Protein AF-A0A016RVI5-F1 (afdb_monomer)

Solvent-accessible surface area (backbone atoms only — not comparable to full-atom values): 7469 Å² total; per-residue (Å²): 133,85,78,81,88,64,89,68,51,47,60,84,47,75,71,79,90,50,92,94,53,94,75,78,51,75,70,60,34,67,51,65,32,53,28,86,75,37,30,41,32,79,77,37,81,86,49,57,82,71,35,18,69,36,74,29,63,26,56,64,51,43,6,24,44,46,31,43,70,76,41,86,73,57,70,70,56,35,40,56,44,55,62,35,88,79,58,85,43,75,42,74,67,22,40,54,53,24,51,62,62,34,36,86,57,19,68,68,49,36,55,51,60,71,72,49,62,92,73,77,80,62,84,130

Sequence (124 aa):
MYFLNASFRCQGQPFPLVPGHPNLMPEVTTSYCGSGTITAGEIIKGLPSPACEHRVDTVLEAARILAIWNGAGTLTEKLKWIEDPFHRRVTARSVGLAYAFFRTRCLHVSLMSTTVPQNAMRHA

Foldseek 3Di:
DDPPPDPDFLAQDQQDDDPPCNPPDSVLNHPRQPQQVDFLCNLDPPLDPPLRRHGGRDLLLQQQLQQLVPDDDDSVVSSVLSNDPPNDGGDPVSSVSSLVVSCVRGPSSVVVVVSDPPPPDDDD

Mean predicted aligned error: 10.77 Å

Secondary structure (DSSP, 8-state):
---------SSSPPPPPPTT-TT--GGGTTS--GGGG-BHHHHSTTPPTTGGG-B--SHHHHHHHHHHHTSSS-HHHHHHHHH-TT-----HHHHHHHHHHHTTT-HHHHHHHHHS-TTTT---

Radius of gyration: 15.49 Å; Cα contacts (8 Å, |Δi|>4): 145; chains: 1; bounding box: 38×33×40 Å

Structure (mmCIF, N/CA/C/O backbone):
data_AF-A0A016RVI5-F1
#
_entry.id   AF-A0A016RVI5-F1
#
loop_
_atom_site.group_PDB
_atom_site.id
_atom_site.type_symbol
_atom_site.label_atom_id
_atom_site.label_alt_id
_atom_site.label_comp_id
_atom_site.label_asym_id
_atom_site.label_entity_id
_atom_site.label_seq_id
_atom_site.pdbx_PDB_ins_code
_atom_site.Cartn_x
_atom_site.Cartn_y
_atom_site.Cartn_z
_atom_site.occupancy
_atom_site.B_iso_or_equiv
_atom_site.auth_seq_id
_atom_site.auth_comp_id
_atom_site.auth_asym_id
_atom_site.auth_atom_id
_atom_site.pdbx_PDB_model_num
ATOM 1 N N . MET A 1 1 ? 20.585 -10.458 7.111 1.00 32.88 1 MET A N 1
ATOM 2 C CA . MET A 1 1 ? 19.365 -9.678 6.812 1.00 32.88 1 MET A CA 1
ATOM 3 C C . MET A 1 1 ? 19.799 -8.458 6.018 1.00 32.88 1 MET A C 1
ATOM 5 O O . MET A 1 1 ? 20.233 -7.477 6.602 1.00 32.88 1 MET A O 1
ATOM 9 N N . TYR A 1 2 ? 19.840 -8.576 4.690 1.00 33.41 2 TYR A N 1
ATOM 10 C CA . TYR A 1 2 ? 20.273 -7.474 3.834 1.00 33.41 2 TYR A CA 1
ATOM 11 C C . TYR A 1 2 ? 19.138 -6.457 3.764 1.00 33.41 2 TYR A C 1
ATOM 13 O O . TYR A 1 2 ? 18.083 -6.722 3.192 1.00 33.41 2 TYR A O 1
ATOM 21 N N . PHE A 1 3 ? 19.341 -5.323 4.426 1.00 35.72 3 PHE A N 1
ATOM 22 C CA . PHE A 1 3 ? 18.471 -4.167 4.308 1.00 35.72 3 PHE A CA 1
ATOM 23 C C . PHE A 1 3 ? 18.518 -3.695 2.854 1.00 35.72 3 PHE A C 1
ATOM 25 O O . PHE A 1 3 ? 19.559 -3.254 2.371 1.00 35.72 3 PHE A O 1
ATOM 32 N N . LEU A 1 4 ? 17.392 -3.800 2.148 1.00 38.81 4 LEU A N 1
ATOM 33 C CA . LEU A 1 4 ? 17.162 -3.070 0.906 1.00 38.81 4 LEU A CA 1
ATOM 34 C C . LEU A 1 4 ? 17.153 -1.570 1.246 1.00 38.81 4 LEU A C 1
ATOM 36 O O . LEU A 1 4 ? 16.100 -0.983 1.470 1.00 38.81 4 LEU A O 1
ATOM 40 N N . ASN A 1 5 ? 18.335 -0.951 1.306 1.00 37.03 5 ASN A N 1
ATOM 41 C CA . ASN A 1 5 ? 18.523 0.502 1.361 1.00 37.03 5 ASN A CA 1
ATOM 42 C C . ASN A 1 5 ? 18.280 1.114 -0.027 1.00 37.03 5 ASN A C 1
ATOM 44 O O . ASN A 1 5 ? 19.118 1.823 -0.574 1.00 37.03 5 ASN A O 1
ATOM 48 N N . ALA A 1 6 ? 17.136 0.803 -0.626 1.00 38.88 6 ALA A N 1
ATOM 49 C CA . ALA A 1 6 ? 16.714 1.385 -1.884 1.00 38.88 6 ALA A CA 1
ATOM 50 C C . ALA A 1 6 ? 15.410 2.141 -1.635 1.00 38.88 6 ALA A C 1
ATOM 52 O O . ALA A 1 6 ? 14.358 1.558 -1.366 1.00 38.88 6 ALA A O 1
ATOM 53 N N . SER A 1 7 ? 15.502 3.468 -1.676 1.00 38.81 7 SER A N 1
ATOM 54 C CA . SER A 1 7 ? 14.340 4.347 -1.639 1.00 38.81 7 SER A CA 1
ATOM 55 C C . SER A 1 7 ? 13.708 4.364 -3.029 1.00 38.81 7 SER A C 1
ATOM 57 O O . SER A 1 7 ? 13.987 5.221 -3.859 1.00 38.81 7 SER A O 1
ATOM 59 N N . PHE A 1 8 ? 12.859 3.378 -3.311 1.00 46.94 8 PHE A N 1
ATOM 60 C CA . PHE A 1 8 ? 12.148 3.331 -4.584 1.00 46.94 8 PHE A CA 1
ATOM 61 C C . PHE A 1 8 ? 11.028 4.368 -4.594 1.00 46.94 8 PHE A C 1
ATOM 63 O O . PHE A 1 8 ? 9.948 4.158 -4.035 1.00 46.94 8 PHE A O 1
ATOM 70 N N . ARG A 1 9 ? 11.287 5.497 -5.255 1.00 44.50 9 ARG A N 1
ATOM 71 C CA . ARG A 1 9 ? 10.226 6.388 -5.714 1.00 44.50 9 ARG A CA 1
ATOM 72 C C . ARG A 1 9 ? 9.802 5.927 -7.094 1.00 44.50 9 ARG A C 1
ATOM 74 O O . ARG A 1 9 ? 10.601 5.867 -8.016 1.00 44.50 9 ARG A O 1
ATOM 81 N N . CYS A 1 10 ? 8.526 5.594 -7.205 1.00 48.06 10 CYS A N 1
ATOM 82 C CA . CYS A 1 10 ? 7.898 5.206 -8.459 1.00 48.06 10 CYS A CA 1
ATOM 83 C C . CYS A 1 10 ? 7.862 6.368 -9.477 1.00 48.06 10 CYS A C 1
ATOM 85 O O . CYS A 1 10 ? 7.697 6.154 -10.675 1.00 48.06 10 CYS A O 1
ATOM 87 N N . GLN A 1 11 ? 8.027 7.598 -8.981 1.00 46.03 11 GLN A N 1
ATOM 88 C CA . GLN A 1 11 ? 8.071 8.837 -9.743 1.00 46.03 11 GLN A CA 1
ATOM 89 C C . GLN A 1 11 ? 9.495 9.410 -9.758 1.00 46.03 11 GLN A C 1
ATOM 91 O O . GLN A 1 11 ? 10.080 9.643 -8.697 1.00 46.03 11 GLN A O 1
ATOM 96 N N . GLY A 1 12 ? 10.027 9.661 -10.958 1.00 45.72 12 GLY A N 1
ATOM 97 C CA . GLY A 1 12 ? 11.228 10.478 -11.177 1.00 45.72 12 GLY A CA 1
ATOM 98 C C . GLY A 1 12 ? 12.573 9.856 -10.784 1.00 45.72 12 GLY A C 1
ATOM 99 O O . GLY A 1 12 ? 13.556 10.585 -10.672 1.00 45.72 12 GLY A O 1
ATOM 100 N N . GLN A 1 13 ? 12.649 8.541 -10.552 1.00 45.62 13 GLN A N 1
ATOM 101 C CA . GLN A 1 13 ? 13.926 7.844 -10.364 1.00 45.62 13 GLN A CA 1
ATOM 102 C C . GLN A 1 13 ? 14.373 7.199 -11.685 1.00 45.62 13 GLN A C 1
ATOM 104 O O . GLN A 1 13 ? 13.614 6.407 -12.247 1.00 45.62 13 GLN A O 1
ATOM 109 N N . PRO A 1 14 ? 15.597 7.478 -12.170 1.00 51.28 14 PRO A N 1
ATOM 110 C CA . PRO A 1 14 ? 16.152 6.747 -13.297 1.00 51.28 14 PRO A CA 1
ATOM 111 C C . PRO A 1 14 ? 16.298 5.267 -12.935 1.00 51.28 14 PRO A C 1
ATOM 113 O O . PRO A 1 14 ? 16.773 4.918 -11.852 1.00 51.28 14 PRO A O 1
ATOM 116 N N . PHE A 1 15 ? 15.87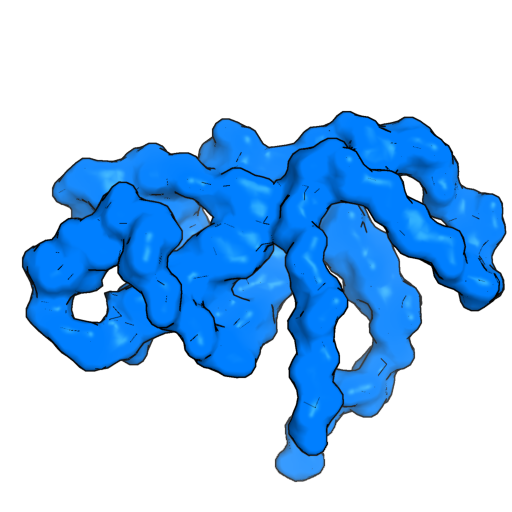2 4.392 -13.845 1.00 49.41 15 PHE A N 1
ATOM 117 C CA . PHE A 1 15 ? 16.003 2.951 -13.680 1.00 49.41 15 PHE A CA 1
ATOM 118 C C . PHE A 1 15 ? 17.496 2.594 -13.581 1.00 49.41 15 PHE A C 1
ATOM 120 O O . PHE A 1 15 ? 18.287 3.075 -14.398 1.00 49.41 15 PHE A O 1
ATOM 127 N N . PRO A 1 16 ? 17.915 1.783 -12.593 1.00 51.50 16 PRO A N 1
ATOM 128 C CA . PRO A 1 16 ? 19.318 1.422 -12.447 1.00 51.50 16 PRO A CA 1
ATOM 129 C C . PRO A 1 16 ? 19.788 0.616 -13.664 1.00 51.50 16 PRO A C 1
ATOM 131 O O . PRO A 1 16 ? 19.114 -0.318 -14.091 1.00 51.50 16 PRO A O 1
ATOM 134 N N . LEU A 1 17 ? 20.954 0.953 -14.222 1.00 51.69 17 LEU A N 1
ATOM 135 C CA . LEU A 1 17 ? 21.574 0.171 -15.295 1.00 51.69 17 LEU A CA 1
ATOM 136 C C . LEU A 1 17 ? 21.849 -1.258 -14.800 1.00 51.69 17 LEU A C 1
ATOM 138 O O . LEU A 1 17 ? 22.647 -1.453 -13.883 1.00 51.69 17 LEU A O 1
ATOM 142 N N . VAL A 1 18 ? 21.199 -2.255 -15.407 1.00 52.19 18 VAL A N 1
ATOM 143 C CA . VAL A 1 18 ? 21.397 -3.675 -15.076 1.00 52.19 18 VAL A CA 1
ATOM 144 C C . VAL A 1 18 ? 22.279 -4.333 -16.148 1.00 52.19 18 VAL A C 1
ATOM 146 O O . VAL A 1 18 ? 21.865 -4.404 -17.311 1.00 52.19 18 VAL A O 1
ATOM 149 N N . PRO A 1 19 ? 23.479 -4.837 -15.796 1.00 43.59 19 PRO A N 1
ATOM 150 C CA . PRO A 1 19 ? 24.321 -5.595 -16.721 1.00 43.59 19 PRO A CA 1
ATOM 151 C C . PRO A 1 19 ? 23.563 -6.817 -17.265 1.00 43.59 19 PRO A C 1
ATOM 153 O O . PRO A 1 19 ? 23.022 -7.600 -16.490 1.00 43.59 19 PRO A O 1
ATOM 156 N N . GLY A 1 20 ? 23.501 -6.976 -18.591 1.00 52.38 20 GLY A N 1
ATOM 157 C CA . GLY A 1 20 ? 22.756 -8.060 -19.255 1.00 52.38 20 GLY A CA 1
ATOM 158 C C . GLY A 1 20 ? 21.346 -7.692 -19.740 1.00 52.38 20 GLY A C 1
ATOM 159 O O . GLY A 1 20 ? 20.737 -8.469 -20.473 1.00 52.38 20 GLY A O 1
ATOM 160 N N . HIS A 1 21 ? 20.852 -6.489 -19.428 1.00 53.78 21 HIS A N 1
ATOM 161 C CA . HIS A 1 21 ? 19.610 -5.942 -19.991 1.00 53.78 21 HIS A CA 1
ATOM 162 C C . HIS A 1 21 ? 19.847 -4.581 -20.670 1.00 53.78 21 HIS A C 1
ATOM 164 O O . HIS A 1 21 ? 19.399 -3.549 -20.170 1.00 53.78 21 HIS A O 1
ATOM 170 N N . PRO A 1 22 ? 20.537 -4.558 -21.829 1.00 47.12 22 PRO A N 1
ATOM 171 C CA . PRO A 1 22 ? 21.003 -3.328 -22.482 1.00 47.12 22 PRO A CA 1
ATOM 172 C C . PRO A 1 22 ? 19.901 -2.407 -23.049 1.00 47.12 22 PRO A C 1
ATOM 174 O O . PRO A 1 22 ? 20.227 -1.343 -23.557 1.00 47.12 22 PRO A O 1
ATOM 177 N N . ASN A 1 23 ? 18.615 -2.769 -22.948 1.00 46.03 23 ASN A N 1
ATOM 178 C CA . ASN A 1 23 ? 17.508 -2.081 -23.634 1.00 46.03 23 ASN A CA 1
ATOM 179 C C . ASN A 1 23 ? 16.396 -1.547 -22.715 1.00 46.03 23 ASN A C 1
ATOM 181 O O . ASN A 1 23 ? 15.274 -1.334 -23.174 1.00 46.03 23 ASN A O 1
ATOM 185 N N . LEU A 1 24 ? 16.658 -1.299 -21.431 1.00 51.66 24 LEU A N 1
ATOM 186 C CA . LEU A 1 24 ? 15.702 -0.538 -20.620 1.00 51.66 24 LEU A CA 1
ATOM 187 C C . LEU A 1 24 ? 15.870 0.949 -20.950 1.00 51.66 24 LEU A C 1
ATOM 189 O O . LEU A 1 24 ? 16.664 1.658 -20.341 1.00 51.66 24 LEU A O 1
ATOM 193 N N . MET A 1 25 ? 15.185 1.365 -22.018 1.00 45.34 25 MET A N 1
ATOM 194 C CA . MET A 1 25 ? 15.246 2.700 -22.612 1.00 45.34 25 MET A CA 1
ATOM 195 C C . MET A 1 25 ? 15.032 3.813 -21.569 1.00 45.34 25 MET A C 1
ATOM 197 O O . MET A 1 25 ? 14.206 3.654 -20.665 1.00 45.34 25 MET A O 1
ATOM 201 N N . PRO A 1 26 ? 15.687 4.978 -21.723 1.00 47.84 26 PRO A N 1
ATOM 202 C CA . PRO A 1 26 ? 15.474 6.131 -20.850 1.00 47.84 26 PRO A CA 1
ATOM 203 C C . PRO A 1 26 ? 14.017 6.634 -20.840 1.00 47.84 26 PRO A C 1
ATOM 205 O O . PRO A 1 26 ? 13.589 7.193 -19.838 1.00 47.84 26 PRO A O 1
ATOM 208 N N . GLU A 1 27 ? 13.201 6.359 -21.861 1.00 43.75 27 GLU A N 1
ATOM 209 C CA . GLU A 1 27 ? 11.752 6.650 -21.842 1.00 43.75 27 GLU A CA 1
ATOM 210 C C . GLU A 1 27 ? 10.951 5.808 -20.837 1.00 43.75 27 GLU A C 1
ATOM 212 O O . GLU A 1 27 ? 9.874 6.207 -20.403 1.00 43.75 27 GLU A O 1
ATOM 217 N N . VAL A 1 28 ? 11.472 4.659 -20.401 1.00 47.31 28 VAL A N 1
ATOM 218 C CA . VAL A 1 28 ? 10.830 3.870 -19.341 1.00 47.31 28 VAL A CA 1
ATOM 219 C C . VAL A 1 28 ? 10.974 4.577 -17.996 1.00 47.31 28 VAL A C 1
ATOM 221 O O . VAL A 1 28 ? 10.054 4.512 -17.189 1.00 47.31 28 VAL A O 1
ATOM 224 N N . THR A 1 29 ? 12.071 5.318 -17.788 1.00 43.47 29 THR A N 1
ATOM 225 C CA . THR A 1 29 ? 12.342 6.062 -16.543 1.00 43.47 29 THR A CA 1
ATOM 226 C C . THR A 1 29 ? 11.422 7.260 -16.318 1.00 43.47 29 THR A C 1
ATOM 228 O O . THR A 1 29 ? 11.286 7.735 -15.190 1.00 43.47 29 THR A O 1
ATOM 231 N N . THR A 1 30 ? 10.767 7.731 -17.381 1.00 41.38 30 THR A N 1
ATOM 232 C CA . THR A 1 30 ? 9.745 8.781 -17.332 1.00 41.38 30 THR A CA 1
ATOM 233 C C . THR A 1 30 ? 8.330 8.218 -17.379 1.00 41.38 30 THR A C 1
ATOM 235 O O . THR A 1 30 ? 7.379 8.985 -17.225 1.00 41.38 30 THR A O 1
ATOM 238 N N . SER A 1 31 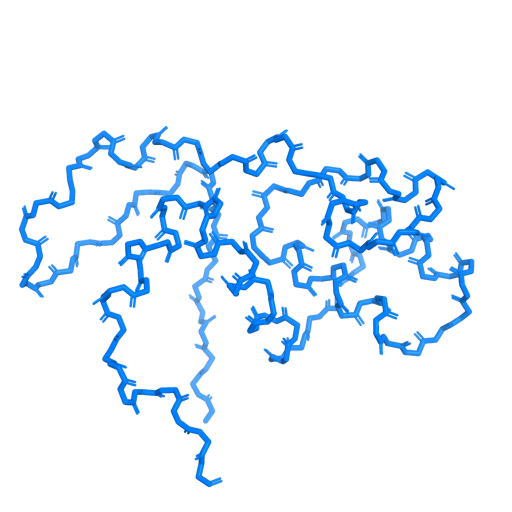? 8.157 6.896 -17.549 1.00 42.22 31 SER A N 1
ATOM 239 C CA . SER A 1 31 ? 6.842 6.275 -17.433 1.00 42.22 31 SER A CA 1
ATOM 240 C C . SER A 1 31 ? 6.412 6.408 -15.976 1.00 42.22 31 SER A C 1
ATOM 242 O O . SER A 1 31 ? 6.886 5.704 -15.083 1.00 42.22 31 SER A O 1
ATOM 244 N N . TYR A 1 32 ? 5.572 7.406 -15.717 1.00 47.06 32 TYR A N 1
ATOM 245 C CA . TYR A 1 32 ? 4.900 7.591 -14.445 1.00 47.06 32 TYR A CA 1
ATOM 246 C C . TYR A 1 32 ? 4.386 6.217 -14.027 1.00 47.06 32 TYR A C 1
ATOM 248 O O . TYR A 1 32 ? 3.571 5.621 -14.737 1.00 47.06 32 TYR A O 1
ATOM 256 N N . CYS A 1 33 ? 4.862 5.673 -12.900 1.00 50.44 33 CYS A N 1
ATOM 257 C CA . CYS A 1 33 ? 4.113 4.586 -12.289 1.00 50.44 33 CYS A CA 1
ATOM 258 C C . CYS A 1 33 ? 2.658 5.060 -12.238 1.00 50.44 33 CYS A C 1
ATOM 260 O O . CYS A 1 33 ? 2.405 6.156 -11.730 1.00 50.44 33 CYS A O 1
ATOM 262 N N . GLY A 1 34 ? 1.708 4.243 -12.702 1.00 51.25 34 GLY A N 1
ATOM 263 C CA . GLY A 1 34 ? 0.270 4.526 -12.575 1.00 51.25 34 GLY A CA 1
ATOM 264 C C . GLY A 1 34 ? -0.185 4.792 -11.128 1.00 51.25 34 GLY A C 1
ATOM 265 O O . GLY A 1 34 ? -1.343 5.091 -10.891 1.00 51.25 34 GLY A O 1
ATOM 266 N N . SER A 1 35 ? 0.733 4.734 -10.156 1.00 52.75 35 SER A N 1
ATOM 267 C CA . SER A 1 35 ? 0.628 5.226 -8.781 1.00 52.75 35 SER A CA 1
ATOM 268 C C . SER A 1 35 ? -0.128 6.545 -8.627 1.00 52.75 35 SER A C 1
ATOM 270 O O . SER A 1 35 ? -0.899 6.664 -7.689 1.00 52.75 35 SER A O 1
ATOM 272 N N . GLY A 1 36 ? 0.004 7.506 -9.550 1.00 56.59 36 GLY A N 1
ATOM 273 C CA . GLY A 1 36 ? -0.710 8.788 -9.429 1.00 56.59 36 GLY A CA 1
ATOM 274 C C . GLY A 1 36 ? -2.245 8.675 -9.431 1.00 56.59 36 GLY A C 1
ATOM 275 O O . GLY A 1 36 ? -2.922 9.608 -9.002 1.00 56.59 36 GLY A O 1
ATOM 276 N N . THR A 1 37 ? -2.796 7.547 -9.896 1.00 72.56 37 THR A N 1
ATOM 277 C CA . THR A 1 37 ? -4.240 7.265 -9.885 1.00 72.56 37 THR A CA 1
ATOM 278 C C . THR A 1 37 ? -4.645 6.211 -8.861 1.00 72.56 37 THR A C 1
ATOM 280 O O . THR A 1 37 ? -5.839 6.044 -8.646 1.00 72.56 37 THR A O 1
ATOM 283 N N . ILE A 1 38 ? -3.690 5.495 -8.254 1.00 86.94 38 ILE A N 1
ATOM 284 C CA . ILE A 1 38 ? -3.993 4.399 -7.330 1.00 86.94 38 ILE A CA 1
ATOM 285 C C . ILE A 1 38 ? -4.348 4.978 -5.966 1.00 86.94 38 ILE A C 1
ATOM 287 O O . ILE A 1 38 ? -3.585 5.732 -5.359 1.00 86.94 38 ILE A O 1
ATOM 291 N N . THR A 1 39 ? -5.497 4.560 -5.465 1.00 92.62 39 THR A N 1
ATOM 292 C CA . THR A 1 39 ? -5.997 4.910 -4.139 1.00 92.62 39 THR A CA 1
ATOM 293 C C . THR A 1 39 ? -5.860 3.743 -3.164 1.00 92.62 39 THR A C 1
ATOM 295 O O . THR A 1 39 ? -5.760 2.573 -3.550 1.00 92.62 39 THR A O 1
ATOM 298 N N . ALA A 1 40 ? -5.879 4.032 -1.865 1.00 93.56 40 ALA A N 1
ATOM 299 C CA . ALA A 1 40 ? -5.859 3.000 -0.835 1.00 93.56 40 ALA A CA 1
ATOM 300 C C . ALA A 1 40 ? -7.063 2.043 -0.942 1.00 93.56 40 ALA A C 1
ATOM 302 O O . ALA A 1 40 ? -6.923 0.857 -0.635 1.00 93.56 40 ALA A O 1
ATOM 303 N N . GLY A 1 41 ? -8.219 2.520 -1.422 1.00 94.12 41 GLY A N 1
ATOM 304 C CA . GLY A 1 41 ? -9.411 1.701 -1.669 1.00 94.12 41 GLY A CA 1
ATOM 305 C C . GLY A 1 41 ? -9.233 0.650 -2.771 1.00 94.12 41 GLY A C 1
ATOM 306 O O . GLY A 1 41 ? -9.848 -0.415 -2.717 1.00 94.12 41 GLY A O 1
ATOM 307 N N . GLU A 1 42 ? -8.344 0.889 -3.737 1.00 92.06 42 GLU A N 1
ATOM 308 C CA . GLU A 1 42 ? -7.991 -0.113 -4.753 1.00 92.06 42 GLU A CA 1
AT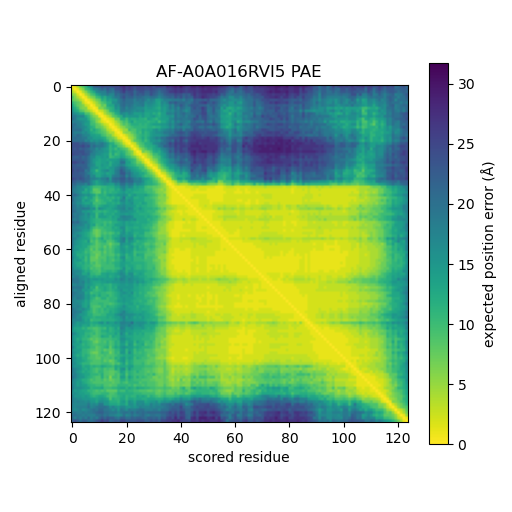OM 309 C C . GLU A 1 42 ? -7.060 -1.202 -4.207 1.00 92.06 42 GLU A C 1
ATOM 311 O O . GLU A 1 42 ? -7.048 -2.328 -4.712 1.00 92.06 42 GLU A O 1
ATOM 316 N N . ILE A 1 43 ? -6.291 -0.883 -3.163 1.00 92.25 43 ILE A N 1
ATOM 317 C CA . ILE A 1 43 ? -5.392 -1.822 -2.482 1.00 92.25 43 ILE A CA 1
ATOM 318 C C . ILE A 1 43 ? -6.168 -2.653 -1.452 1.00 92.25 43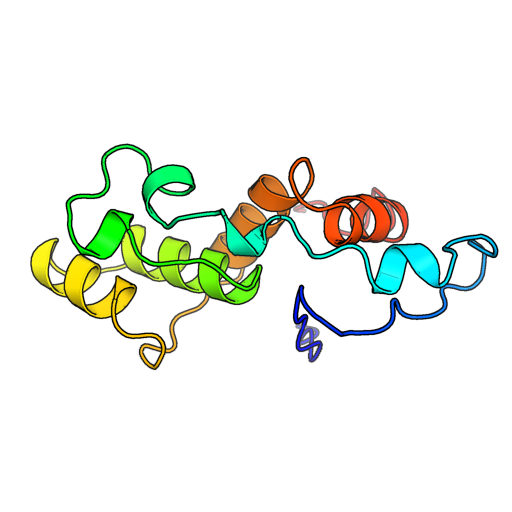 ILE A C 1
ATOM 320 O O . ILE A 1 43 ? -5.977 -3.868 -1.359 1.00 92.25 43 ILE A O 1
ATOM 324 N N . ILE A 1 44 ? -7.047 -2.011 -0.678 1.00 94.31 44 ILE A N 1
ATOM 325 C CA . ILE A 1 44 ? -7.851 -2.631 0.378 1.00 94.31 44 ILE A CA 1
ATOM 326 C C . ILE A 1 44 ? -9.326 -2.553 -0.010 1.00 94.31 44 ILE A C 1
ATOM 328 O O . ILE A 1 44 ? -9.979 -1.519 0.128 1.00 94.31 44 ILE A O 1
ATOM 332 N N . LYS A 1 45 ? -9.881 -3.693 -0.433 1.00 90.56 45 LYS A N 1
ATOM 333 C CA . LYS A 1 45 ? -11.313 -3.806 -0.728 1.00 90.56 45 LYS A CA 1
ATOM 334 C C . LYS A 1 45 ? -12.144 -3.492 0.518 1.00 90.56 45 LYS A C 1
ATOM 336 O O . LYS A 1 45 ? -11.931 -4.096 1.567 1.00 90.56 45 LYS A O 1
ATOM 341 N N . GLY A 1 46 ? -13.116 -2.593 0.373 1.00 90.69 46 GLY A N 1
ATOM 342 C CA . GLY A 1 46 ? -14.021 -2.202 1.457 1.00 90.69 46 GLY A CA 1
ATOM 343 C C . GLY A 1 46 ? -13.408 -1.247 2.483 1.00 90.69 46 GLY A C 1
ATOM 344 O O . GLY A 1 46 ? -13.971 -1.099 3.565 1.00 90.69 46 GLY A O 1
ATOM 345 N N . LEU A 1 47 ? -12.271 -0.611 2.171 1.00 94.81 47 LEU A N 1
ATOM 346 C CA . LEU A 1 47 ? -11.724 0.456 3.003 1.00 94.81 47 LEU A CA 1
ATOM 347 C C . LEU A 1 47 ? -12.736 1.623 3.078 1.00 94.81 47 LEU A C 1
ATOM 349 O O . LEU A 1 47 ? -13.182 2.089 2.029 1.00 94.81 47 LEU A O 1
ATOM 353 N N . PRO A 1 48 ? -13.130 2.084 4.278 1.00 95.44 48 PRO A N 1
ATOM 354 C CA . PRO A 1 48 ? -14.040 3.220 4.428 1.00 95.44 48 PRO A CA 1
ATOM 355 C C . PRO A 1 48 ? -13.418 4.564 4.023 1.00 95.44 48 PRO A C 1
ATOM 357 O O . PRO A 1 48 ? -12.210 4.769 4.174 1.00 95.44 48 PRO A O 1
ATOM 360 N N . SER A 1 49 ? -14.261 5.508 3.591 1.00 92.88 49 SER A N 1
ATOM 361 C CA . SER A 1 49 ? -13.886 6.924 3.492 1.00 92.88 49 SER A CA 1
ATOM 362 C C . SER A 1 49 ? -13.601 7.509 4.886 1.00 92.88 49 SER A C 1
ATOM 364 O O . SER A 1 49 ? -14.216 7.077 5.868 1.00 92.88 49 SER A O 1
ATOM 366 N N . PRO A 1 50 ? -12.700 8.502 4.992 1.00 93.50 50 PRO A N 1
ATOM 367 C CA . PRO A 1 50 ? -11.940 9.121 3.893 1.00 93.50 50 PRO A CA 1
ATOM 368 C C . PRO A 1 50 ? -10.661 8.355 3.503 1.00 93.50 50 PRO A C 1
ATOM 370 O O . PRO A 1 50 ? -10.099 8.593 2.438 1.00 93.50 50 PRO A O 1
ATOM 373 N N . ALA A 1 51 ? -10.226 7.382 4.309 1.00 95.62 51 ALA A N 1
ATOM 374 C CA . ALA A 1 51 ? -8.969 6.663 4.096 1.00 95.62 51 ALA A CA 1
ATOM 375 C C . ALA A 1 51 ? -8.872 5.953 2.734 1.00 95.62 51 ALA A C 1
ATOM 377 O O . ALA A 1 51 ? -7.771 5.778 2.221 1.00 95.62 51 ALA A O 1
ATOM 378 N N . CYS A 1 52 ? -9.993 5.542 2.132 1.00 95.38 52 CYS A N 1
ATOM 379 C CA . CYS A 1 52 ? -9.996 4.907 0.815 1.00 95.38 52 CYS A CA 1
ATOM 380 C C . CYS A 1 52 ? -9.574 5.826 -0.334 1.00 95.38 52 CYS A C 1
ATOM 382 O O . CYS A 1 52 ? -9.063 5.316 -1.326 1.00 95.38 52 CYS A O 1
ATOM 384 N N . GLU A 1 53 ? -9.721 7.142 -0.184 1.00 94.25 53 GLU A N 1
ATOM 385 C CA . GLU A 1 53 ? -9.358 8.152 -1.186 1.00 94.25 53 GLU A CA 1
ATOM 386 C C . GLU A 1 53 ? -7.878 8.555 -1.101 1.00 94.25 53 GLU A C 1
ATOM 388 O O . GLU A 1 53 ? -7.374 9.271 -1.970 1.00 94.25 53 GLU A O 1
ATOM 393 N N . HIS A 1 54 ? -7.160 8.073 -0.077 1.00 92.56 54 HIS A N 1
ATOM 394 C CA . HIS A 1 54 ? -5.735 8.333 0.113 1.00 92.56 54 HIS A CA 1
ATOM 395 C C . HIS A 1 54 ? -4.939 7.884 -1.118 1.00 92.56 54 HIS A C 1
ATOM 397 O O . HIS A 1 54 ? -4.964 6.706 -1.488 1.00 92.56 54 HIS A O 1
ATOM 403 N N . ARG A 1 55 ? -4.233 8.823 -1.756 1.00 90.25 55 ARG A N 1
ATOM 404 C CA . ARG A 1 55 ? -3.425 8.558 -2.954 1.00 90.25 55 ARG A CA 1
ATOM 405 C C . ARG A 1 55 ? -2.144 7.825 -2.597 1.00 90.25 55 ARG A C 1
ATOM 407 O O . ARG A 1 55 ? -1.542 8.084 -1.562 1.00 90.25 55 ARG A O 1
ATOM 414 N N . VAL A 1 56 ? -1.739 6.907 -3.465 1.00 87.06 56 VAL A N 1
ATOM 415 C CA . VAL A 1 56 ? -0.590 6.038 -3.226 1.00 87.06 56 VAL A CA 1
ATOM 416 C C . VAL A 1 56 ? 0.482 6.298 -4.265 1.00 87.06 56 VAL A C 1
ATOM 418 O O . VAL A 1 56 ? 0.465 5.735 -5.357 1.00 87.06 56 VAL A O 1
ATOM 421 N N . ASP A 1 57 ? 1.479 7.093 -3.901 1.00 77.94 57 ASP A N 1
ATOM 422 C CA . ASP A 1 57 ? 2.519 7.551 -4.826 1.00 77.94 57 ASP A CA 1
ATOM 423 C C . ASP A 1 57 ? 3.654 6.537 -5.004 1.00 77.94 57 ASP A C 1
ATOM 425 O O . ASP A 1 57 ? 4.403 6.570 -5.989 1.00 77.94 57 ASP A O 1
ATOM 429 N N . THR A 1 58 ? 3.822 5.629 -4.036 1.00 78.19 58 THR A N 1
ATOM 430 C CA . THR A 1 58 ? 4.929 4.668 -4.033 1.00 78.19 58 THR A CA 1
ATOM 431 C C . THR A 1 58 ? 4.525 3.277 -3.554 1.00 78.19 58 THR A C 1
ATOM 433 O O . THR A 1 58 ? 3.613 3.096 -2.749 1.00 78.19 58 THR A O 1
ATOM 436 N N . VAL A 1 59 ? 5.298 2.269 -3.973 1.00 83.00 59 VAL A N 1
ATOM 437 C CA . VAL A 1 59 ? 5.178 0.891 -3.462 1.00 83.00 59 VAL A CA 1
ATOM 438 C C . VAL A 1 59 ? 5.385 0.839 -1.942 1.00 83.00 59 VAL A C 1
ATOM 440 O O . VAL A 1 59 ? 4.757 0.033 -1.260 1.00 83.00 59 VAL A O 1
ATOM 443 N N . LEU A 1 60 ? 6.238 1.707 -1.386 1.00 85.69 60 LEU A N 1
ATOM 444 C CA . LEU A 1 60 ? 6.461 1.785 0.061 1.00 85.69 60 LEU A CA 1
ATOM 445 C C . LEU A 1 60 ? 5.262 2.373 0.806 1.00 85.69 60 LEU A C 1
ATOM 447 O O . LEU A 1 60 ? 4.966 1.941 1.916 1.00 85.69 60 LEU A O 1
ATOM 451 N N . GLU A 1 61 ? 4.542 3.307 0.194 1.00 89.12 61 GLU A N 1
ATOM 452 C CA . GLU A 1 61 ? 3.292 3.821 0.744 1.00 89.12 61 GLU A CA 1
ATOM 453 C C . GLU A 1 61 ? 2.183 2.765 0.713 1.00 89.12 61 GLU A C 1
ATOM 455 O O . GLU A 1 61 ? 1.508 2.554 1.719 1.00 89.12 61 GLU A O 1
ATOM 460 N N . ALA A 1 62 ? 2.073 2.003 -0.376 1.00 90.75 62 ALA A N 1
ATOM 461 C CA . ALA A 1 62 ? 1.193 0.839 -0.426 1.00 90.75 62 ALA A CA 1
ATOM 462 C C . ALA A 1 62 ? 1.543 -0.193 0.657 1.00 90.75 62 ALA A C 1
ATOM 464 O O . ALA A 1 62 ? 0.665 -0.711 1.349 1.00 90.75 62 ALA A O 1
ATOM 465 N N . ALA A 1 63 ? 2.837 -0.468 0.846 1.00 92.00 63 ALA A N 1
ATOM 466 C CA . ALA A 1 63 ? 3.312 -1.352 1.903 1.00 92.00 63 ALA A CA 1
ATOM 467 C C . ALA A 1 63 ? 2.961 -0.802 3.294 1.00 92.00 63 ALA A C 1
ATOM 469 O O . ALA A 1 63 ? 2.549 -1.566 4.165 1.00 92.00 63 ALA A O 1
ATOM 470 N N . ARG A 1 64 ? 3.061 0.515 3.502 1.00 95.25 64 ARG A N 1
ATOM 471 C CA . ARG A 1 64 ? 2.658 1.172 4.751 1.00 95.25 64 ARG A CA 1
ATOM 472 C C . ARG A 1 64 ? 1.175 0.960 5.040 1.00 95.25 64 ARG A C 1
ATOM 474 O O . ARG A 1 64 ? 0.824 0.475 6.114 1.00 95.25 64 ARG A O 1
ATOM 481 N N . ILE A 1 65 ? 0.321 1.235 4.060 1.00 95.56 65 ILE A N 1
ATOM 482 C CA . ILE A 1 65 ? -1.133 1.044 4.148 1.00 95.56 65 ILE A CA 1
ATOM 483 C C . ILE A 1 65 ? -1.470 -0.417 4.482 1.00 95.56 65 ILE A C 1
ATOM 485 O O . ILE A 1 65 ? -2.226 -0.691 5.415 1.00 95.56 65 ILE A O 1
ATOM 489 N N . LEU A 1 66 ? -0.838 -1.374 3.796 1.00 96.00 66 LEU A N 1
ATOM 490 C CA . LEU A 1 66 ? -1.014 -2.805 4.058 1.00 96.00 66 LEU A CA 1
ATOM 491 C C . LEU A 1 66 ? -0.522 -3.220 5.454 1.00 96.00 66 LEU A C 1
ATOM 493 O O . LEU A 1 66 ? -1.142 -4.076 6.088 1.00 96.00 66 LEU A O 1
ATOM 497 N N . ALA A 1 67 ? 0.578 -2.641 5.943 1.00 96.25 67 ALA A N 1
ATOM 498 C CA . ALA A 1 67 ? 1.102 -2.909 7.281 1.00 96.25 67 ALA A CA 1
ATOM 499 C C . ALA A 1 67 ? 0.188 -2.360 8.385 1.00 96.25 67 ALA A C 1
ATOM 501 O O . ALA A 1 67 ? 0.032 -3.006 9.422 1.00 96.25 67 ALA A O 1
ATOM 502 N N . ILE A 1 68 ? -0.418 -1.192 8.163 1.00 97.06 68 ILE A N 1
ATOM 503 C CA . ILE A 1 68 ? -1.402 -0.588 9.067 1.00 97.06 68 ILE A CA 1
ATOM 504 C C . ILE A 1 68 ? -2.672 -1.438 9.104 1.00 97.06 68 ILE A C 1
ATOM 506 O O . ILE A 1 68 ? -3.112 -1.848 10.179 1.00 97.06 68 ILE A O 1
ATOM 510 N N . TRP A 1 69 ? -3.225 -1.765 7.936 1.00 96.38 69 TRP A N 1
ATOM 511 C CA . TRP A 1 69 ? -4.485 -2.497 7.828 1.00 96.38 69 TRP A CA 1
ATOM 512 C C . TRP A 1 69 ? -4.433 -3.876 8.491 1.00 96.38 69 TRP A C 1
ATOM 514 O O . TRP A 1 69 ? -5.308 -4.224 9.287 1.00 96.38 69 TRP A O 1
ATOM 524 N N . ASN A 1 70 ? -3.360 -4.628 8.236 1.00 95.06 70 ASN A N 1
ATOM 525 C CA . ASN A 1 70 ? -3.142 -5.954 8.820 1.00 95.06 70 ASN A CA 1
ATOM 526 C C . ASN A 1 70 ? -2.533 -5.909 10.236 1.00 95.06 70 ASN A C 1
ATOM 528 O O . ASN A 1 70 ? -2.286 -6.955 10.832 1.00 95.06 70 ASN A O 1
ATOM 532 N N . GLY A 1 71 ? -2.240 -4.717 10.762 1.00 93.50 71 GLY A N 1
ATOM 533 C CA . GLY A 1 71 ? -1.629 -4.526 12.071 1.00 93.50 71 GLY A CA 1
ATOM 534 C C . GLY A 1 71 ? -2.628 -4.526 13.230 1.00 93.50 71 GLY A C 1
ATOM 535 O O . GLY A 1 71 ? -3.840 -4.635 13.050 1.00 93.50 71 GLY A O 1
ATOM 536 N N . ALA A 1 72 ? -2.103 -4.364 14.444 1.00 91.69 72 ALA A N 1
ATOM 537 C CA . ALA A 1 72 ? -2.892 -4.040 15.633 1.00 91.69 72 ALA A CA 1
ATOM 538 C C . ALA A 1 72 ? -3.443 -2.603 15.570 1.00 91.69 72 ALA A C 1
ATOM 540 O O . ALA A 1 72 ? -2.878 -1.771 14.857 1.00 91.69 72 ALA A O 1
ATOM 541 N N . GLY A 1 73 ? -4.504 -2.342 16.336 1.00 94.56 73 GLY A N 1
ATOM 542 C CA . GLY A 1 73 ? -5.240 -1.076 16.383 1.00 94.56 73 GLY A CA 1
ATOM 543 C C . GLY A 1 73 ? -6.722 -1.277 16.070 1.00 94.56 73 GLY A C 1
ATOM 544 O O . GLY A 1 73 ? -7.103 -2.225 15.373 1.00 94.56 73 GLY A O 1
ATOM 545 N N . THR A 1 74 ? -7.555 -0.387 16.590 1.00 96.88 74 THR A N 1
ATOM 546 C CA . THR A 1 74 ? -8.973 -0.292 16.231 1.00 96.88 74 THR A CA 1
ATOM 547 C C . THR A 1 74 ? -9.133 0.150 14.775 1.00 96.88 74 THR A C 1
ATOM 549 O O . THR A 1 74 ? -8.203 0.676 14.159 1.00 96.88 74 THR A O 1
ATOM 552 N N . LEU A 1 75 ? -10.325 -0.046 14.201 1.00 95.62 75 LEU A N 1
ATOM 553 C CA . LEU A 1 75 ? -10.618 0.432 12.847 1.00 95.62 75 LEU A CA 1
ATOM 554 C C . LEU A 1 75 ? -10.366 1.943 12.730 1.00 95.62 75 LEU A C 1
ATOM 556 O O . LEU A 1 75 ? -9.647 2.369 11.835 1.00 95.62 75 LEU A O 1
ATOM 560 N N . THR A 1 76 ? -10.879 2.735 13.672 1.00 96.56 76 THR A N 1
ATOM 561 C CA . THR A 1 76 ? -10.732 4.197 13.686 1.00 96.56 76 THR A CA 1
ATOM 562 C C . THR A 1 76 ? -9.270 4.643 13.706 1.00 96.56 76 THR A C 1
ATOM 564 O O . THR A 1 76 ? -8.888 5.532 12.947 1.00 96.56 76 THR A O 1
ATOM 567 N N . GLU A 1 77 ? -8.427 4.007 14.526 1.00 97.19 77 GLU A N 1
ATOM 568 C CA . GLU A 1 77 ? -6.988 4.302 14.557 1.00 97.19 77 GLU A CA 1
ATOM 569 C C . GLU A 1 77 ? -6.317 3.982 13.223 1.00 97.19 77 GLU A C 1
ATOM 571 O O . GLU A 1 77 ? -5.544 4.789 12.713 1.00 97.19 77 GLU A O 1
ATOM 576 N N . LYS A 1 78 ? -6.651 2.834 12.622 1.00 96.94 78 LYS A N 1
ATOM 577 C CA . LYS A 1 78 ? -6.092 2.425 11.330 1.00 96.94 78 LYS A CA 1
ATOM 578 C C . LYS A 1 78 ? -6.448 3.394 10.210 1.00 96.94 78 LYS A C 1
ATOM 580 O O . LYS A 1 78 ? -5.569 3.703 9.414 1.00 96.94 78 LYS A O 1
ATOM 585 N N . LEU A 1 79 ? -7.692 3.876 10.150 1.00 97.19 79 LEU A N 1
ATOM 586 C CA . LEU A 1 79 ? -8.106 4.866 9.146 1.00 97.19 79 LEU A CA 1
ATOM 587 C C . LEU A 1 79 ? -7.288 6.153 9.295 1.00 97.19 79 LEU A C 1
ATOM 589 O O . LEU A 1 79 ? -6.636 6.570 8.341 1.00 97.19 79 LEU A O 1
ATOM 593 N N . LYS A 1 80 ? -7.186 6.673 10.525 1.00 96.94 80 LYS A N 1
ATOM 594 C CA . LYS A 1 80 ? -6.371 7.855 10.831 1.00 96.94 80 LYS A CA 1
ATOM 595 C C . LYS A 1 80 ? -4.898 7.667 10.451 1.00 96.94 80 LYS A C 1
ATOM 597 O O . LYS A 1 80 ? -4.273 8.579 9.925 1.00 96.94 80 LYS A O 1
ATOM 602 N N . TRP A 1 81 ? -4.324 6.495 10.719 1.00 97.50 81 TRP A N 1
ATOM 603 C CA . TRP A 1 81 ? -2.936 6.203 10.357 1.00 97.50 81 TRP A CA 1
ATOM 604 C C . TRP A 1 81 ? -2.734 6.033 8.851 1.00 97.50 81 TRP A C 1
ATOM 606 O O . TRP A 1 81 ? -1.653 6.341 8.359 1.00 97.50 81 TRP A O 1
ATOM 616 N N . ILE A 1 82 ? -3.728 5.533 8.108 1.00 96.00 82 ILE A N 1
ATOM 617 C CA . ILE A 1 82 ? -3.654 5.446 6.642 1.00 96.00 82 ILE A CA 1
ATOM 618 C C . ILE A 1 82 ? -3.563 6.849 6.047 1.00 96.00 82 ILE A C 1
ATOM 620 O O . ILE A 1 82 ? -2.681 7.075 5.221 1.00 96.00 82 ILE A O 1
ATOM 624 N N . GLU A 1 83 ? -4.384 7.779 6.526 1.00 95.25 83 GLU A N 1
ATOM 625 C CA . GLU A 1 83 ? -4.388 9.177 6.080 1.00 95.25 83 GLU A CA 1
ATOM 626 C C . GLU A 1 83 ? -3.122 9.952 6.472 1.00 95.25 83 GLU A C 1
ATOM 628 O O . GLU A 1 83 ? -2.772 10.917 5.803 1.00 95.25 83 GLU A O 1
ATOM 633 N N . ASP A 1 84 ? -2.418 9.539 7.533 1.00 94.12 84 ASP A N 1
ATOM 634 C CA . ASP A 1 84 ? -1.171 10.161 7.989 1.00 94.12 84 ASP A CA 1
ATOM 635 C C . ASP A 1 84 ? 0.065 9.563 7.276 1.00 94.12 84 ASP A C 1
ATOM 637 O O . ASP A 1 84 ? 0.516 8.461 7.625 1.00 94.12 84 ASP A O 1
ATOM 641 N N . PRO A 1 85 ? 0.703 10.279 6.324 1.00 87.62 85 PRO A N 1
ATOM 642 C CA . PRO A 1 85 ? 1.889 9.780 5.626 1.00 87.62 85 PRO A CA 1
ATOM 643 C C . PRO A 1 85 ? 3.105 9.635 6.553 1.00 87.62 85 PRO A C 1
ATOM 645 O O . PRO A 1 85 ? 4.053 8.912 6.231 1.00 87.62 85 PRO A O 1
ATOM 648 N N . PHE A 1 86 ? 3.097 10.303 7.713 1.00 89.62 86 PHE A N 1
ATOM 649 C CA . PHE A 1 86 ? 4.182 10.267 8.689 1.00 89.62 86 PHE A CA 1
ATOM 650 C C . PHE A 1 86 ? 4.072 9.093 9.666 1.00 89.62 86 PHE A C 1
ATOM 652 O O . PHE A 1 86 ? 5.040 8.814 10.380 1.00 89.62 86 PHE A O 1
ATOM 659 N N . HIS A 1 87 ? 2.969 8.336 9.654 1.00 91.75 87 HIS A N 1
ATOM 660 C CA . HIS A 1 87 ? 2.846 7.104 10.430 1.00 91.75 87 HIS A CA 1
ATOM 661 C C . HIS A 1 87 ? 3.697 5.976 9.817 1.00 91.75 87 HIS A C 1
ATOM 663 O O . HIS A 1 87 ? 3.241 5.154 9.015 1.00 91.75 87 HIS A O 1
ATOM 669 N N . ARG A 1 88 ? 4.984 5.937 10.182 1.00 87.56 88 ARG A N 1
ATOM 670 C CA . ARG A 1 88 ? 5.988 5.029 9.603 1.00 87.56 88 ARG A CA 1
ATOM 671 C C . ARG A 1 88 ? 5.857 3.605 10.141 1.00 87.56 88 ARG A C 1
ATOM 673 O O . ARG A 1 88 ? 6.509 3.230 11.112 1.00 87.56 88 ARG A O 1
ATOM 680 N N . ARG A 1 89 ? 5.069 2.780 9.453 1.00 88.81 89 ARG A N 1
ATOM 681 C CA . ARG A 1 89 ? 4.952 1.341 9.724 1.00 88.81 89 ARG A CA 1
ATOM 682 C C . ARG A 1 89 ? 5.099 0.547 8.436 1.00 88.81 89 ARG A C 1
ATOM 684 O O . ARG A 1 89 ? 4.283 0.698 7.543 1.00 88.81 89 ARG A O 1
ATOM 691 N N . VAL A 1 90 ? 6.104 -0.321 8.345 1.00 89.50 90 VAL A N 1
ATOM 692 C CA . VAL A 1 90 ? 6.309 -1.226 7.201 1.00 89.50 90 VAL A CA 1
ATOM 693 C C . VAL A 1 90 ? 6.798 -2.576 7.720 1.00 89.50 90 VAL A C 1
ATOM 695 O O . VAL A 1 90 ? 7.565 -2.645 8.676 1.00 89.50 90 VAL A O 1
ATOM 698 N N . THR A 1 91 ? 6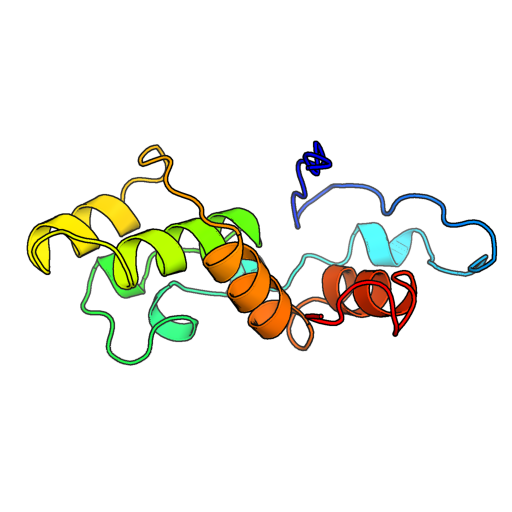.354 -3.663 7.093 1.00 86.56 91 THR A N 1
ATOM 699 C CA . THR A 1 91 ? 6.821 -5.032 7.365 1.00 86.56 91 THR A CA 1
ATOM 700 C C . THR A 1 91 ? 7.295 -5.706 6.079 1.00 86.56 91 THR A C 1
ATOM 702 O O . THR A 1 91 ? 6.821 -5.373 4.990 1.00 86.56 91 THR A O 1
ATOM 705 N N . ALA A 1 92 ? 8.169 -6.711 6.185 1.00 85.19 92 ALA A N 1
ATOM 706 C CA . ALA A 1 92 ? 8.614 -7.487 5.022 1.00 85.19 92 ALA A CA 1
ATOM 707 C C . ALA A 1 92 ? 7.427 -8.080 4.237 1.00 85.19 92 ALA A C 1
ATOM 709 O O . ALA A 1 92 ? 7.365 -7.966 3.014 1.00 85.19 92 ALA A O 1
ATOM 710 N N . ARG A 1 93 ? 6.423 -8.613 4.950 1.00 87.06 93 ARG A N 1
ATOM 711 C CA . ARG A 1 93 ? 5.185 -9.134 4.350 1.00 87.06 93 ARG A CA 1
ATOM 712 C C . ARG A 1 93 ? 4.433 -8.064 3.562 1.00 87.06 93 ARG A C 1
ATOM 714 O O . ARG A 1 93 ? 4.032 -8.309 2.429 1.00 87.06 93 ARG A O 1
ATOM 721 N N . SER A 1 94 ? 4.243 -6.881 4.144 1.00 89.69 94 SER A N 1
ATOM 722 C CA . SER A 1 94 ? 3.525 -5.794 3.470 1.00 89.69 94 SER A CA 1
ATOM 723 C C . SER A 1 94 ? 4.252 -5.280 2.227 1.00 89.69 94 SER A C 1
ATOM 725 O O . SER A 1 94 ? 3.597 -4.945 1.246 1.00 89.69 94 SER A O 1
ATOM 727 N N . VAL A 1 95 ? 5.592 -5.287 2.231 1.00 86.50 95 VAL A N 1
ATOM 728 C CA . VAL A 1 95 ? 6.391 -4.953 1.044 1.00 86.50 95 VAL A CA 1
ATOM 729 C C . VAL A 1 95 ? 6.170 -6.000 -0.043 1.00 86.50 95 VAL A C 1
ATOM 731 O O . VAL A 1 95 ? 5.862 -5.633 -1.171 1.00 86.50 95 VAL A O 1
ATOM 734 N N . GLY A 1 96 ? 6.234 -7.293 0.291 1.00 83.00 96 GLY A N 1
ATOM 735 C CA . GLY A 1 96 ? 5.965 -8.368 -0.670 1.00 83.00 96 GLY A CA 1
ATOM 736 C C . GLY A 1 96 ? 4.573 -8.270 -1.306 1.00 83.00 96 GLY A C 1
ATOM 737 O O . GLY A 1 96 ? 4.442 -8.376 -2.524 1.00 83.00 96 GLY A O 1
ATOM 738 N N . LEU A 1 97 ? 3.543 -7.988 -0.500 1.00 86.31 97 LEU A N 1
ATOM 739 C CA . LEU A 1 97 ? 2.175 -7.782 -0.989 1.00 86.31 97 LEU A CA 1
ATOM 740 C C . LEU A 1 97 ? 2.052 -6.541 -1.885 1.00 86.31 97 LEU A C 1
ATOM 742 O O . LEU A 1 97 ? 1.409 -6.612 -2.931 1.00 86.31 97 LEU A O 1
ATOM 746 N N . ALA A 1 98 ? 2.698 -5.431 -1.520 1.00 87.88 98 ALA A N 1
ATOM 747 C CA . ALA A 1 98 ? 2.727 -4.233 -2.352 1.00 87.88 98 ALA A CA 1
ATOM 748 C C . ALA A 1 98 ? 3.409 -4.512 -3.700 1.00 87.88 98 ALA A C 1
ATOM 750 O O . ALA A 1 98 ? 2.837 -4.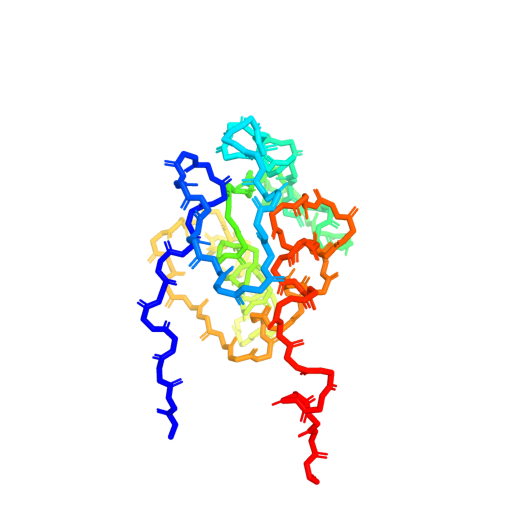234 -4.749 1.00 87.88 98 ALA A O 1
ATOM 751 N N . TYR A 1 99 ? 4.581 -5.148 -3.705 1.00 83.62 99 TYR A N 1
ATOM 752 C CA . TYR A 1 99 ? 5.260 -5.535 -4.944 1.00 83.62 99 TYR A CA 1
ATOM 753 C C . TYR A 1 99 ? 4.397 -6.452 -5.819 1.00 83.62 99 TYR A C 1
ATOM 755 O O . TYR A 1 99 ? 4.323 -6.242 -7.027 1.00 83.62 99 TYR A O 1
ATOM 763 N N . ALA A 1 100 ? 3.694 -7.422 -5.227 1.00 84.50 100 ALA A N 1
ATOM 764 C CA . ALA A 1 100 ? 2.771 -8.285 -5.962 1.00 84.50 100 ALA A CA 1
ATOM 765 C C . ALA A 1 100 ? 1.605 -7.499 -6.587 1.00 84.50 100 ALA A C 1
ATOM 767 O O . ALA A 1 100 ? 1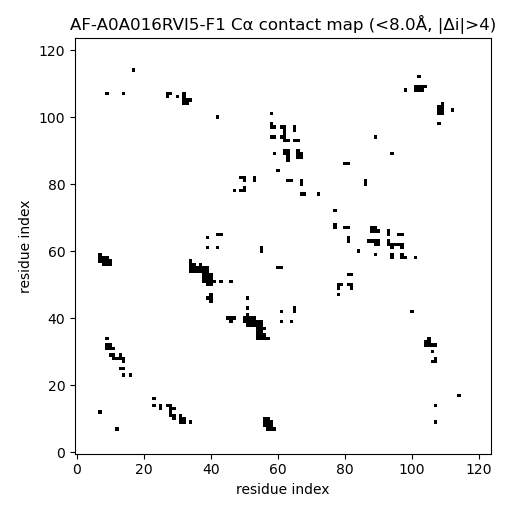.254 -7.743 -7.741 1.00 84.50 100 ALA A O 1
ATOM 76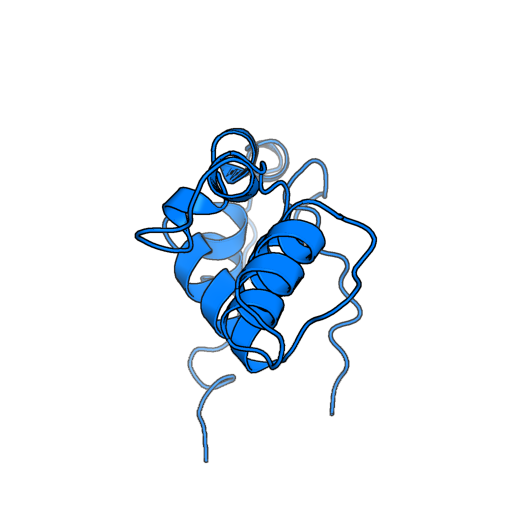8 N N . PHE A 1 101 ? 1.040 -6.526 -5.864 1.00 85.31 101 PHE A N 1
ATOM 769 C CA . PHE A 1 101 ? -0.016 -5.652 -6.379 1.00 85.31 101 PHE A CA 1
ATOM 770 C C . PHE A 1 101 ? 0.472 -4.782 -7.547 1.00 85.31 101 PHE A C 1
ATOM 772 O O . PHE A 1 101 ? -0.215 -4.670 -8.565 1.00 85.31 101 PHE A O 1
ATOM 779 N N . PHE A 1 102 ? 1.667 -4.198 -7.425 1.00 80.88 102 PHE A N 1
ATOM 780 C CA . PHE A 1 102 ? 2.238 -3.311 -8.440 1.00 80.88 102 PHE A CA 1
ATOM 781 C C . PHE A 1 102 ? 2.878 -4.050 -9.621 1.00 80.88 102 PHE A C 1
ATOM 783 O O . PHE A 1 102 ? 3.032 -3.442 -10.677 1.00 80.88 102 PHE A O 1
ATOM 790 N N . ARG A 1 103 ? 3.188 -5.349 -9.510 1.00 77.44 103 ARG A N 1
ATOM 791 C CA . ARG A 1 103 ? 3.822 -6.142 -10.583 1.00 77.44 103 ARG A CA 1
ATOM 792 C C . ARG A 1 103 ? 3.113 -6.032 -11.932 1.00 77.44 103 ARG A C 1
ATOM 794 O O . ARG A 1 103 ? 3.782 -6.008 -12.952 1.00 77.44 103 ARG A O 1
ATOM 801 N N . THR A 1 104 ? 1.784 -5.955 -11.943 1.00 75.38 104 THR A N 1
ATOM 802 C CA . THR A 1 104 ? 0.983 -5.822 -13.174 1.00 75.38 104 THR A CA 1
ATOM 803 C C . THR A 1 104 ? 0.447 -4.409 -13.408 1.00 75.38 104 THR A C 1
ATOM 805 O O . THR A 1 104 ? -0.223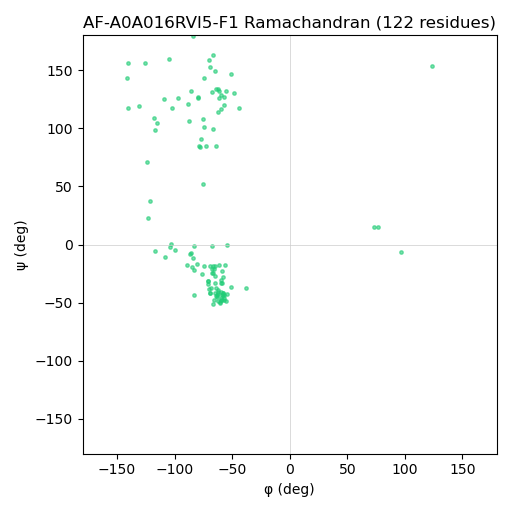 -4.171 -14.406 1.00 75.38 104 THR A O 1
ATOM 808 N N . ARG A 1 105 ? 0.711 -3.474 -12.488 1.00 74.31 105 ARG A N 1
ATOM 809 C CA . ARG A 1 105 ? 0.163 -2.101 -12.486 1.00 74.31 105 ARG A CA 1
ATOM 810 C C . ARG A 1 105 ? 1.238 -1.025 -12.632 1.00 74.31 105 ARG A C 1
ATOM 812 O O . ARG A 1 105 ? 0.935 0.159 -12.725 1.00 74.31 105 ARG A O 1
ATOM 819 N N . CYS A 1 106 ? 2.501 -1.431 -12.620 1.00 72.62 106 CYS A N 1
ATOM 820 C CA . CYS A 1 106 ? 3.647 -0.555 -12.714 1.00 72.62 106 CYS A CA 1
ATOM 821 C C . CYS A 1 106 ? 4.717 -1.206 -13.589 1.00 72.62 106 CYS A C 1
ATOM 823 O O . CYS A 1 106 ? 5.272 -2.251 -13.241 1.00 72.62 106 CYS A O 1
ATOM 825 N N . LEU A 1 107 ? 5.035 -0.547 -14.705 1.00 70.25 107 LEU A N 1
ATOM 826 C CA . LEU A 1 107 ? 6.048 -1.009 -15.646 1.00 70.25 107 LEU A CA 1
ATOM 827 C C . LEU A 1 107 ? 7.423 -1.131 -14.973 1.00 70.25 107 LEU A C 1
ATOM 829 O O . LEU A 1 107 ? 8.088 -2.149 -15.147 1.00 70.25 107 LEU A O 1
ATOM 833 N N . HIS A 1 108 ? 7.805 -0.175 -14.117 1.00 69.44 108 HIS A N 1
ATOM 834 C CA . HIS A 1 108 ? 9.054 -0.246 -13.351 1.00 69.44 108 HIS A CA 1
ATOM 835 C C . HIS A 1 108 ? 9.147 -1.508 -12.487 1.00 69.44 108 HIS A C 1
ATOM 837 O O . HIS A 1 108 ? 10.160 -2.203 -12.510 1.00 69.44 108 HIS A O 1
ATOM 843 N N . VAL A 1 109 ? 8.087 -1.833 -11.740 1.00 70.94 109 VAL A N 1
ATOM 844 C CA . VAL A 1 109 ? 8.059 -3.021 -10.874 1.00 70.94 109 VAL A CA 1
ATOM 845 C C . VAL A 1 109 ? 8.016 -4.298 -11.712 1.00 70.94 109 VAL A C 1
ATOM 847 O O . VAL A 1 109 ? 8.692 -5.268 -11.371 1.00 70.94 109 VAL A O 1
ATOM 850 N N . SER A 1 110 ? 7.278 -4.299 -12.826 1.00 70.19 110 SER A N 1
ATOM 851 C CA . SER A 1 110 ? 7.249 -5.420 -13.770 1.00 70.19 110 SER A CA 1
ATOM 852 C C . SER A 1 110 ? 8.645 -5.725 -14.316 1.00 70.19 110 SER A C 1
ATOM 854 O O . SER A 1 110 ? 9.084 -6.872 -14.265 1.00 70.19 110 SER A O 1
ATOM 856 N N . LEU A 1 111 ? 9.375 -4.703 -14.764 1.00 69.25 111 LEU A N 1
ATOM 857 C CA . LEU A 1 111 ? 10.732 -4.842 -15.296 1.00 69.25 111 LEU A CA 1
ATOM 858 C C . LEU A 1 111 ? 11.740 -5.222 -14.208 1.00 69.25 111 LEU A C 1
ATOM 860 O O . LEU A 1 111 ? 12.543 -6.122 -14.410 1.00 69.25 111 LEU A O 1
ATOM 864 N N . MET A 1 112 ? 11.661 -4.636 -13.011 1.00 67.44 112 MET A N 1
ATOM 865 C CA . MET A 1 112 ? 12.487 -5.090 -11.883 1.00 67.44 112 MET A CA 1
ATOM 866 C C . MET A 1 112 ? 12.218 -6.557 -11.529 1.00 67.44 112 MET A C 1
ATOM 868 O O . MET A 1 112 ? 13.131 -7.283 -11.152 1.00 67.44 112 MET A O 1
ATOM 872 N N . SER A 1 113 ? 10.983 -7.040 -11.685 1.00 67.00 113 SER A N 1
ATOM 873 C CA . SER A 1 113 ? 10.679 -8.448 -11.414 1.00 67.00 113 SER A CA 1
ATOM 874 C C . SER A 1 113 ? 11.375 -9.419 -12.375 1.00 67.00 113 SER A C 1
ATOM 876 O O . SER A 1 113 ? 11.549 -10.580 -12.013 1.00 67.00 113 SER A O 1
ATOM 878 N N . THR A 1 114 ? 11.805 -8.966 -13.562 1.00 67.25 114 THR A N 1
ATOM 879 C CA . THR A 1 114 ? 12.580 -9.792 -14.502 1.00 67.25 114 THR A CA 1
ATOM 880 C C . THR A 1 114 ? 14.075 -9.787 -14.199 1.00 67.25 114 THR A C 1
ATOM 882 O O . THR A 1 114 ? 14.774 -10.688 -14.649 1.00 67.25 114 THR A O 1
ATOM 885 N N . THR A 1 115 ? 14.574 -8.805 -13.440 1.00 65.12 115 THR A N 1
ATOM 886 C CA . THR A 1 115 ? 16.000 -8.699 -13.078 1.00 65.12 115 THR A CA 1
ATOM 887 C C . THR A 1 115 ? 16.343 -9.452 -11.793 1.00 65.12 115 THR A C 1
ATOM 889 O O . THR A 1 115 ? 17.508 -9.761 -11.543 1.00 65.12 115 THR A O 1
ATOM 892 N N . VAL A 1 116 ? 15.337 -9.791 -10.984 1.00 60.69 116 VAL A N 1
ATOM 893 C CA . VAL A 1 116 ? 15.503 -10.650 -9.810 1.00 60.69 116 VAL A CA 1
ATOM 894 C C . VAL A 1 116 ? 15.563 -12.115 -10.266 1.00 60.69 116 VAL A C 1
ATOM 896 O O . VAL A 1 116 ? 14.637 -12.578 -10.937 1.00 60.69 116 VAL A O 1
ATOM 899 N N . PRO A 1 117 ? 16.599 -12.889 -9.888 1.00 58.09 117 PRO A N 1
ATOM 900 C CA . PRO A 1 117 ? 16.658 -14.311 -10.207 1.00 58.09 117 PRO A CA 1
ATOM 901 C C . PRO A 1 117 ? 15.402 -15.027 -9.697 1.00 58.09 117 PRO A C 1
ATOM 903 O O . PRO A 1 117 ? 15.037 -14.875 -8.531 1.00 58.09 117 PRO A O 1
ATOM 906 N N . GLN A 1 118 ? 14.767 -15.857 -10.532 1.00 56.12 118 GLN A N 1
ATOM 907 C CA . GLN A 1 118 ? 13.507 -16.552 -10.197 1.00 56.12 118 GLN A CA 1
ATOM 908 C C . GLN A 1 118 ? 13.584 -17.408 -8.914 1.00 56.12 118 GLN A C 1
ATOM 910 O O . GLN A 1 118 ? 12.559 -17.738 -8.321 1.00 56.12 118 GLN A O 1
ATOM 915 N N . ASN A 1 119 ? 14.796 -17.733 -8.457 1.00 54.31 119 ASN A N 1
ATOM 916 C CA . ASN A 1 119 ? 15.058 -18.528 -7.259 1.00 54.31 119 ASN A CA 1
ATOM 917 C C . ASN A 1 119 ? 15.506 -17.704 -6.037 1.00 54.31 119 ASN A C 1
ATOM 919 O O . ASN A 1 119 ? 15.739 -18.284 -4.983 1.00 54.31 119 ASN A O 1
ATOM 923 N N . ALA A 1 120 ? 15.622 -16.375 -6.141 1.00 49.56 120 ALA A N 1
ATOM 924 C CA . ALA A 1 120 ? 16.096 -15.525 -5.043 1.00 49.56 120 ALA A CA 1
ATOM 925 C C . ALA A 1 120 ? 15.061 -15.330 -3.916 1.00 49.56 120 ALA A C 1
ATOM 927 O O . ALA A 1 120 ? 15.420 -14.945 -2.809 1.00 49.56 120 ALA A O 1
ATOM 928 N N . MET A 1 121 ? 13.778 -15.593 -4.190 1.00 44.72 121 MET A N 1
ATOM 929 C CA . MET A 1 121 ? 12.652 -15.358 -3.274 1.00 44.72 121 MET A CA 1
ATOM 930 C C . MET A 1 121 ? 11.880 -16.653 -2.970 1.00 44.72 121 MET A C 1
ATOM 932 O O . MET A 1 121 ? 10.652 -16.650 -2.905 1.00 44.72 121 MET A O 1
ATOM 936 N N . ARG A 1 122 ? 12.574 -17.790 -2.830 1.00 42.53 122 ARG A N 1
ATOM 937 C CA . ARG A 1 122 ? 11.950 -19.017 -2.310 1.00 42.53 122 ARG A CA 1
ATOM 938 C C . ARG A 1 122 ? 12.006 -19.008 -0.784 1.00 42.53 122 ARG A C 1
ATOM 940 O O . ARG A 1 122 ? 13.057 -18.743 -0.207 1.00 42.53 122 ARG A O 1
ATOM 947 N N . HIS A 1 123 ? 10.876 -19.297 -0.144 1.00 35.88 123 HIS A N 1
ATOM 948 C CA . HIS A 1 123 ? 10.879 -19.726 1.251 1.00 35.88 123 HIS A CA 1
ATOM 949 C C . HIS A 1 123 ? 11.536 -21.111 1.316 1.00 35.88 123 HIS A C 1
ATOM 951 O O . HIS A 1 123 ? 11.209 -21.969 0.493 1.00 35.88 123 HIS A O 1
ATOM 957 N N . ALA A 1 124 ? 12.491 -21.273 2.233 1.00 35.41 124 ALA A N 1
ATOM 958 C CA . ALA A 1 124 ? 12.977 -22.586 2.649 1.00 35.41 124 ALA A CA 1
ATOM 959 C C . ALA A 1 124 ? 11.886 -23.320 3.437 1.00 35.41 124 ALA A C 1
ATOM 961 O O . ALA A 1 124 ? 11.124 -22.619 4.149 1.00 35.41 124 ALA A O 1
#

pLDDT: mean 72.64, std 21.45, range [32.88, 97.5]

Organism: NCBI:txid53326